Protein AF-A0A1C6EPE1-F1 (afdb_monomer_lite)

Radius of gyration: 24.9 Å; chains: 1; bounding box: 50×43×69 Å

Secondary structure (DSSP, 8-state):
-------------S---TTTSS-HHHHHHHHHT--HHHHHHHHHHTTS-HHHHHHHHTSSS-HHHHHHHTTS-HHHHHHHHHHHHHHT-PPPHHHHHHHHHHHHTT---HHHHHHHHHS---------PPPHHHHTTTS-TT--HHHHHHHHHHHHHHHHHHHT-

Foldseek 3Di:
DDDDDDDPDDPPPADADPPPRHHPLPVVCVVVVHDSVVSVLVVLLVLADPLLVVCVVVVVEPSLLSSLLSLADNVLNVLLSVLCVVLVHDDDNVLSVVLSVCRVVVNRDSVSSNVSRPPDPPPPPPDPDDDVVVQCVPDPPPDDPVRSVVVVVVVVVVVCVVPPD

Sequence (165 aa):
MMQSKKKAGRKNCSQVDHNTGKRSIDVIGELCGDSAKQVQRYIKITELIPALLDKVDDGTMGFTPAVQLSYLKKKEQQEIMNAIDSTQCTPSLSQAIRMKKLSESGKLTEAEIEGILGEVKQKKTDRVIFKNEQLYRFFPSTYTSEQMRREILEILKSWRNSNWI

pLDDT: mean 86.43, std 14.64, range [38.56, 98.38]

Structure (mmCIF, N/CA/C/O backbone):
data_AF-A0A1C6EPE1-F1
#
_entry.id   AF-A0A1C6EPE1-F1
#
loop_
_atom_site.group_PDB
_atom_site.id
_atom_site.type_symbol
_atom_site.label_atom_id
_atom_site.label_alt_id
_atom_site.label_comp_id
_atom_site.label_asym_id
_atom_site.label_entity_id
_atom_site.label_seq_id
_atom_site.pdbx_PDB_ins_code
_atom_site.Cartn_x
_atom_site.Cartn_y
_atom_site.Cartn_z
_atom_site.occupancy
_atom_site.B_iso_or_equiv
_atom_site.auth_seq_id
_atom_site.auth_comp_id
_atom_site.auth_asym_id
_atom_site.auth_atom_id
_atom_site.pdbx_PDB_model_num
ATOM 1 N N . MET A 1 1 ? 36.134 -16.914 32.601 1.00 38.56 1 MET A N 1
ATOM 2 C CA . MET A 1 1 ? 34.774 -17.500 32.598 1.00 38.56 1 MET A CA 1
ATOM 3 C C . MET A 1 1 ? 33.873 -16.655 31.703 1.00 38.56 1 MET A C 1
ATOM 5 O O . MET A 1 1 ? 33.608 -15.510 32.041 1.00 38.56 1 MET A O 1
ATOM 9 N N . MET A 1 2 ? 33.454 -17.173 30.544 1.00 44.06 2 MET A N 1
ATOM 10 C CA . MET A 1 2 ? 32.459 -16.515 29.684 1.00 44.06 2 MET A CA 1
ATOM 11 C C . MET A 1 2 ? 31.065 -16.719 30.287 1.00 44.06 2 MET A C 1
ATOM 13 O O . MET A 1 2 ? 30.576 -17.844 30.347 1.00 44.06 2 MET A O 1
ATOM 17 N N . GLN A 1 3 ? 30.420 -15.643 30.741 1.00 42.72 3 GLN A N 1
ATOM 18 C CA . GLN A 1 3 ? 29.015 -15.702 31.137 1.00 42.72 3 GLN A CA 1
ATOM 19 C C . GLN A 1 3 ? 28.127 -15.701 29.889 1.00 42.72 3 GLN A C 1
ATOM 21 O O . GLN A 1 3 ? 28.105 -14.743 29.116 1.00 42.72 3 GLN A O 1
ATOM 26 N N . SER A 1 4 ? 27.371 -16.782 29.706 1.00 51.88 4 SER A N 1
ATOM 27 C CA . SER A 1 4 ? 26.319 -16.870 28.695 1.00 51.88 4 SER A CA 1
ATOM 28 C C . SER A 1 4 ? 25.172 -15.927 29.062 1.00 51.88 4 SER A C 1
ATOM 30 O O . SER A 1 4 ? 24.463 -16.147 30.045 1.00 51.88 4 SER A O 1
ATOM 32 N N . LYS A 1 5 ? 24.964 -14.872 28.265 1.00 51.69 5 LYS A N 1
ATOM 33 C CA . LYS A 1 5 ? 23.777 -14.013 28.367 1.00 51.69 5 LYS A CA 1
ATOM 34 C C . LYS A 1 5 ? 22.539 -14.835 27.996 1.00 51.69 5 LYS A C 1
ATOM 36 O O . LYS A 1 5 ? 22.334 -15.158 26.827 1.00 51.69 5 LYS A O 1
ATOM 41 N N . LYS A 1 6 ? 21.696 -15.162 28.979 1.00 50.25 6 LYS A N 1
ATOM 42 C CA . LYS A 1 6 ? 20.363 -15.730 28.732 1.00 50.25 6 LYS A CA 1
ATOM 43 C C . LYS A 1 6 ? 19.556 -14.716 27.909 1.00 50.25 6 LYS A C 1
ATOM 45 O O . LYS A 1 6 ? 19.345 -13.591 28.359 1.00 50.25 6 LYS A O 1
ATOM 50 N N . LYS A 1 7 ? 19.112 -15.092 26.702 1.00 49.94 7 LYS A N 1
ATOM 51 C CA . LYS A 1 7 ? 18.113 -14.319 25.947 1.00 49.94 7 LYS A CA 1
ATOM 52 C C . LYS A 1 7 ? 16.850 -14.251 26.804 1.00 49.94 7 LYS A C 1
ATOM 54 O O . LYS A 1 7 ? 16.216 -15.277 27.031 1.00 49.94 7 LYS A O 1
ATOM 59 N N . ALA A 1 8 ? 16.508 -13.064 27.297 1.00 50.22 8 ALA A N 1
ATOM 60 C CA . ALA A 1 8 ? 15.236 -12.840 27.965 1.00 50.22 8 ALA A CA 1
ATOM 61 C C . ALA A 1 8 ? 14.105 -13.234 27.002 1.00 50.22 8 ALA A C 1
ATOM 63 O O . ALA A 1 8 ? 14.029 -12.716 25.885 1.00 50.22 8 ALA A O 1
ATOM 64 N N . GLY A 1 9 ? 13.267 -14.188 27.415 1.00 57.72 9 GLY A N 1
ATOM 65 C CA . GLY A 1 9 ? 12.063 -14.554 26.678 1.00 57.72 9 GLY A CA 1
ATOM 66 C C . GLY A 1 9 ? 11.213 -13.309 26.432 1.00 57.72 9 GLY A C 1
ATOM 67 O O . GLY A 1 9 ? 11.069 -12.453 27.307 1.00 57.72 9 GLY A O 1
ATOM 68 N N . ARG A 1 10 ? 10.687 -13.179 25.213 1.00 55.91 10 ARG A N 1
ATOM 69 C CA . ARG A 1 10 ? 9.811 -12.073 24.824 1.00 55.91 10 ARG A CA 1
ATOM 70 C C . ARG A 1 10 ? 8.595 -12.090 25.756 1.00 55.91 10 ARG A C 1
ATOM 72 O O . ARG A 1 10 ? 7.855 -13.066 25.757 1.00 55.91 10 ARG A O 1
ATOM 79 N N . LYS A 1 11 ? 8.417 -11.046 26.575 1.00 51.41 11 LYS A N 1
ATOM 80 C CA . LYS A 1 11 ? 7.254 -10.925 27.467 1.00 51.41 11 LYS A CA 1
ATOM 81 C C . LYS A 1 11 ? 5.977 -11.026 26.622 1.00 51.41 11 LYS A C 1
ATOM 83 O O . LYS A 1 11 ? 5.762 -10.194 25.740 1.00 51.41 11 LYS A O 1
ATOM 88 N N . ASN A 1 12 ? 5.156 -12.041 26.882 1.00 53.72 12 ASN A N 1
ATOM 89 C CA . ASN A 1 12 ? 3.815 -12.157 26.315 1.00 53.72 12 ASN A CA 1
ATOM 90 C C . ASN A 1 12 ? 2.949 -11.059 26.946 1.00 53.72 12 ASN A C 1
ATOM 92 O O . ASN A 1 12 ? 2.493 -11.214 28.071 1.00 53.72 12 ASN A O 1
ATOM 96 N N . CYS A 1 13 ? 2.769 -9.926 26.258 1.00 59.56 13 CYS A N 1
ATOM 97 C CA . CYS A 1 13 ? 1.921 -8.824 26.738 1.00 59.56 13 CYS A CA 1
ATOM 98 C C . CYS A 1 13 ? 0.462 -8.925 26.254 1.00 59.56 13 CYS A C 1
ATOM 100 O O . CYS A 1 13 ? -0.297 -7.967 26.360 1.00 59.56 13 CYS A O 1
ATOM 102 N N . SER A 1 14 ? 0.068 -10.064 25.682 1.00 63.03 14 SER A N 1
ATOM 103 C CA . SER A 1 14 ? -1.274 -10.276 25.137 1.00 63.03 14 SER A CA 1
ATOM 104 C C . SER A 1 14 ? -2.074 -11.195 26.049 1.00 63.03 14 SER A C 1
ATOM 106 O O . SER A 1 14 ? -1.548 -12.211 26.501 1.00 63.03 14 SER A O 1
ATOM 108 N N . GLN A 1 15 ? -3.338 -10.847 26.279 1.00 72.00 15 GLN A N 1
ATOM 109 C CA . GLN A 1 15 ? -4.269 -11.659 27.053 1.00 72.00 15 GLN A CA 1
ATOM 110 C C . GLN A 1 15 ? -4.458 -13.020 26.369 1.00 72.00 15 GLN A C 1
ATOM 112 O O . GLN A 1 15 ? -4.719 -13.092 25.165 1.00 72.00 15 GLN A O 1
ATOM 117 N N . VAL A 1 16 ? -4.258 -14.086 27.136 1.00 80.69 16 VAL A N 1
ATOM 118 C CA . VAL A 1 16 ? -4.516 -15.467 26.724 1.00 80.69 16 VAL A CA 1
ATOM 119 C C . VAL A 1 16 ? -5.794 -15.928 27.398 1.00 80.69 16 VAL A C 1
ATOM 121 O O . VAL A 1 16 ? -6.075 -15.539 28.532 1.00 80.69 16 VAL A O 1
ATOM 124 N N . ASP A 1 17 ? -6.574 -16.727 26.689 1.00 75.94 17 ASP A N 1
ATOM 125 C CA . ASP A 1 17 ? -7.737 -17.366 27.277 1.00 75.94 17 ASP A CA 1
ATOM 126 C C . ASP A 1 17 ? -7.291 -18.404 28.320 1.00 75.94 17 ASP A C 1
ATOM 128 O O . ASP A 1 17 ? -6.339 -19.158 28.101 1.00 75.94 17 ASP A O 1
ATOM 132 N N . HIS A 1 18 ? -7.968 -18.431 29.468 1.00 71.75 18 HIS A N 1
ATOM 133 C CA . HIS A 1 18 ? -7.583 -19.286 30.593 1.00 71.75 18 HIS A CA 1
ATOM 134 C C . HIS A 1 18 ? -7.895 -20.771 30.361 1.00 71.75 18 HIS A C 1
ATOM 136 O O . HIS A 1 18 ? -7.261 -21.616 30.990 1.00 71.75 18 HIS A O 1
ATOM 142 N N . ASN A 1 19 ? -8.816 -21.096 29.449 1.00 75.19 19 ASN A N 1
ATOM 143 C CA . ASN A 1 19 ? -9.241 -22.472 29.191 1.00 75.19 19 ASN A CA 1
ATOM 144 C C . ASN A 1 19 ? -8.405 -23.135 28.090 1.00 75.19 19 ASN A C 1
ATOM 146 O O . ASN A 1 19 ? -8.084 -24.317 28.169 1.00 75.19 19 ASN A O 1
ATOM 150 N N . THR A 1 20 ? -8.044 -22.374 27.060 1.00 76.38 20 THR A N 1
ATOM 151 C CA . THR A 1 20 ? -7.306 -22.868 25.889 1.00 76.38 20 THR A CA 1
ATOM 152 C C . THR A 1 20 ? -5.815 -22.546 25.940 1.00 76.38 20 THR A C 1
ATOM 154 O O . THR A 1 20 ? -5.032 -23.171 25.225 1.00 76.38 20 THR A O 1
ATOM 157 N N . GLY A 1 21 ? -5.397 -21.560 26.744 1.00 84.12 21 GLY A N 1
ATOM 158 C CA . GLY A 1 21 ? -4.014 -21.076 26.800 1.00 84.12 21 GLY A CA 1
ATOM 159 C C . GLY A 1 21 ? -3.544 -20.367 25.522 1.00 84.12 21 GLY A C 1
ATOM 160 O O . GLY A 1 21 ? -2.364 -20.029 25.405 1.00 84.12 21 GLY A O 1
ATOM 161 N N . LYS A 1 22 ? -4.446 -20.137 24.558 1.00 85.00 22 LYS A N 1
ATOM 162 C CA . LYS A 1 22 ? -4.176 -19.480 23.272 1.00 85.00 22 LYS A CA 1
ATOM 163 C C . LYS A 1 22 ? -4.758 -18.067 23.261 1.00 85.00 22 LYS A C 1
ATOM 165 O O . LYS A 1 22 ? -5.630 -17.729 24.062 1.00 85.00 22 LYS A O 1
ATOM 170 N N . ARG A 1 23 ? -4.285 -17.211 22.352 1.00 88.31 23 ARG A N 1
ATOM 171 C CA . ARG A 1 23 ? -4.935 -15.913 22.098 1.00 88.31 23 ARG A CA 1
ATOM 172 C C . ARG A 1 23 ? -6.054 -16.111 21.085 1.00 88.31 23 ARG A C 1
ATOM 174 O O . ARG A 1 23 ? -5.938 -16.958 20.201 1.00 88.31 23 ARG A O 1
ATOM 181 N N . SER A 1 24 ? -7.081 -15.269 21.128 1.00 89.06 24 SER A N 1
ATOM 182 C CA . SER A 1 24 ? -8.228 -15.363 20.210 1.00 89.06 24 SER A CA 1
ATOM 183 C C . SER A 1 24 ? -7.816 -15.334 18.736 1.00 89.06 24 SER A C 1
ATOM 185 O O . SER A 1 24 ? -8.352 -16.081 17.930 1.00 89.06 24 SER A O 1
ATOM 187 N N . ILE A 1 25 ? -6.806 -14.533 18.381 1.00 90.94 25 ILE A N 1
ATOM 188 C CA . ILE A 1 25 ? -6.267 -14.479 17.012 1.00 90.94 25 ILE A CA 1
ATOM 189 C C . ILE A 1 25 ? -5.586 -15.780 16.568 1.00 90.94 25 ILE A C 1
ATOM 191 O O . ILE A 1 25 ? -5.546 -16.058 15.374 1.00 90.94 25 ILE A O 1
ATOM 195 N N . ASP A 1 26 ? -5.037 -16.555 17.508 1.00 90.81 26 ASP A N 1
ATOM 196 C CA . ASP A 1 26 ? -4.418 -17.847 17.212 1.00 90.81 26 ASP A CA 1
ATOM 197 C C . ASP A 1 26 ? -5.527 -18.884 16.971 1.00 90.81 26 ASP A C 1
ATOM 199 O O . ASP A 1 26 ? -5.467 -19.624 15.996 1.00 90.81 26 ASP A O 1
ATOM 203 N N . VAL A 1 27 ? -6.591 -18.855 17.785 1.00 91.19 27 VAL A N 1
ATOM 204 C CA . VAL A 1 27 ? -7.782 -19.705 17.611 1.00 91.19 27 VAL A CA 1
ATOM 205 C C . VAL A 1 27 ? -8.478 -19.428 16.274 1.00 91.19 27 VAL A C 1
ATOM 207 O O . VAL A 1 27 ? -8.751 -20.357 15.522 1.00 91.19 27 VAL A O 1
ATOM 210 N N . ILE A 1 28 ? -8.725 -18.157 15.941 1.00 89.88 28 ILE A N 1
ATOM 211 C CA . ILE A 1 28 ? -9.339 -17.772 14.658 1.00 89.88 28 ILE A CA 1
ATOM 212 C C . ILE A 1 28 ? -8.451 -18.204 13.487 1.00 89.88 28 ILE A C 1
ATOM 214 O O . ILE A 1 28 ? -8.953 -18.729 12.498 1.00 89.88 28 ILE A O 1
ATOM 218 N N . GLY A 1 29 ? -7.133 -18.014 13.603 1.00 92.00 29 GLY A N 1
ATOM 219 C CA . GLY A 1 29 ? -6.190 -18.440 12.573 1.00 92.00 29 GLY A CA 1
ATOM 220 C C . GLY A 1 29 ? -6.243 -19.947 12.318 1.00 92.00 29 GLY A C 1
ATOM 221 O O . GLY A 1 29 ? -6.348 -20.371 11.171 1.00 92.00 29 GLY A O 1
ATOM 222 N N . GLU A 1 30 ? -6.255 -20.756 13.379 1.00 92.00 30 GLU A N 1
ATOM 223 C CA . GLU A 1 30 ? -6.388 -22.216 13.282 1.00 92.00 30 GLU A CA 1
ATOM 224 C C . GLU A 1 30 ? -7.708 -22.648 12.626 1.00 92.00 30 GLU A C 1
ATOM 226 O O . GLU A 1 30 ? -7.699 -23.564 11.806 1.00 92.00 30 GLU A O 1
ATOM 231 N N . LEU A 1 31 ? -8.823 -21.978 12.939 1.00 92.00 31 LEU A N 1
ATOM 232 C CA . LEU A 1 31 ? -10.138 -22.284 12.361 1.00 92.00 31 LEU A CA 1
ATOM 233 C C . LEU A 1 31 ? -10.243 -21.900 10.877 1.00 92.00 31 LEU A C 1
ATOM 235 O O . LEU A 1 31 ? -10.878 -22.615 10.106 1.00 92.00 31 LEU A O 1
ATOM 239 N N . CYS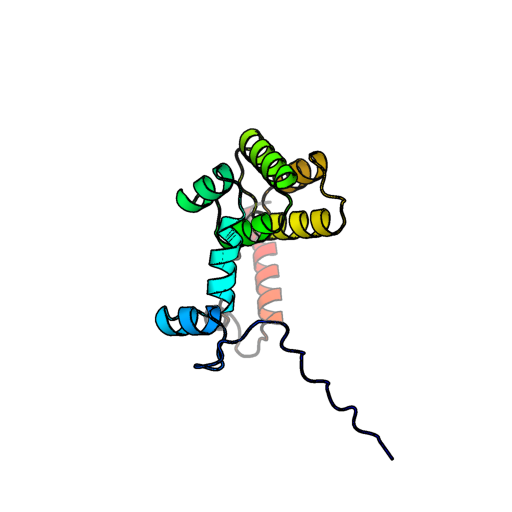 A 1 32 ? -9.627 -20.786 10.473 1.00 90.06 32 CYS A N 1
ATOM 240 C CA . CYS A 1 32 ? -9.733 -20.247 9.112 1.00 90.06 32 CYS A CA 1
ATOM 241 C C . CYS A 1 32 ? -8.574 -20.659 8.186 1.00 90.06 32 CYS A C 1
ATOM 243 O O . CYS A 1 32 ? -8.592 -20.328 7.004 1.00 90.06 32 CYS A O 1
ATOM 245 N N . GLY A 1 33 ? -7.556 -21.359 8.701 1.00 92.38 33 GLY A N 1
ATOM 246 C CA . GLY A 1 33 ? -6.338 -21.688 7.949 1.00 92.38 33 GLY A CA 1
ATOM 247 C C . GLY A 1 33 ? -5.383 -20.501 7.757 1.00 92.38 33 GLY A C 1
ATOM 248 O O . GLY A 1 33 ? -4.494 -20.546 6.908 1.00 92.38 33 GLY A O 1
ATOM 249 N N . ASP A 1 34 ? -5.542 -19.446 8.555 1.00 93.38 34 ASP A N 1
ATOM 250 C CA . ASP A 1 34 ? -4.758 -18.219 8.484 1.00 93.38 34 ASP A CA 1
ATOM 251 C C . ASP A 1 34 ? -3.707 -18.133 9.592 1.00 93.38 34 ASP A C 1
ATOM 253 O O . ASP A 1 34 ? -3.864 -18.620 10.710 1.00 93.38 34 ASP A O 1
ATOM 257 N N . SER A 1 35 ? -2.615 -17.416 9.328 1.00 93.50 35 SER A N 1
ATOM 258 C CA . SER A 1 35 ? -1.688 -17.069 10.410 1.00 93.50 35 SER A CA 1
ATOM 259 C C . SER A 1 35 ? -2.316 -16.033 11.351 1.00 93.50 35 SER A C 1
ATOM 261 O O . SER A 1 35 ? -2.991 -15.109 10.900 1.00 93.50 35 SER A O 1
ATOM 263 N N . ALA A 1 36 ? -1.977 -16.066 12.642 1.00 92.06 36 ALA A N 1
ATOM 264 C CA . ALA A 1 36 ? -2.398 -15.030 13.595 1.00 92.06 36 ALA A CA 1
ATOM 265 C C . ALA A 1 36 ? -2.041 -13.598 13.132 1.00 92.06 36 ALA A C 1
ATOM 267 O O . ALA A 1 36 ? -2.760 -12.641 13.415 1.00 92.06 36 ALA A O 1
ATOM 268 N N . LYS A 1 37 ? -0.947 -13.439 12.369 1.00 92.44 37 LYS A N 1
ATOM 269 C CA . LYS A 1 37 ? -0.574 -12.157 11.745 1.00 92.44 37 LYS A CA 1
ATOM 270 C C . LYS A 1 37 ? -1.563 -11.727 10.665 1.00 92.44 37 LYS A C 1
ATOM 272 O O . LYS A 1 37 ? -1.809 -10.537 10.523 1.00 92.44 37 LYS A O 1
ATOM 277 N N . GLN A 1 38 ? -2.095 -12.666 9.890 1.00 94.75 38 GLN A N 1
ATOM 278 C CA . GLN A 1 38 ? -3.086 -12.378 8.859 1.00 94.75 38 GLN A CA 1
ATOM 279 C C . GLN A 1 38 ? -4.410 -11.939 9.490 1.00 94.75 38 GLN A C 1
ATOM 281 O O . GLN A 1 38 ? -4.924 -10.889 9.118 1.00 94.75 38 GLN A O 1
ATOM 286 N N . VAL A 1 39 ? -4.856 -12.629 10.544 1.00 95.50 39 VAL A N 1
ATOM 287 C CA . VAL A 1 39 ? -6.020 -12.217 11.348 1.00 95.50 39 VAL A CA 1
ATOM 288 C C . VAL A 1 39 ? -5.838 -10.803 11.912 1.00 95.50 39 VAL A C 1
ATOM 290 O O . VAL A 1 39 ? -6.724 -9.963 11.787 1.00 95.50 39 VAL A O 1
ATOM 293 N N . GLN A 1 40 ? -4.658 -10.485 12.456 1.00 95.19 40 GLN A N 1
ATOM 294 C CA . GLN A 1 40 ? -4.345 -9.123 12.907 1.00 95.19 40 GLN A CA 1
ATOM 295 C C . GLN A 1 40 ? -4.427 -8.087 11.780 1.00 95.19 40 GLN A C 1
ATOM 297 O O . GLN A 1 40 ? -4.891 -6.979 12.024 1.00 95.19 40 GLN A O 1
ATOM 302 N N . ARG A 1 41 ? -3.981 -8.418 10.560 1.00 97.00 41 ARG A N 1
ATOM 303 C CA . ARG A 1 41 ? -4.081 -7.511 9.404 1.00 97.00 41 ARG A CA 1
ATOM 304 C C . ARG A 1 41 ? -5.533 -7.254 9.011 1.00 97.00 41 ARG A C 1
ATOM 306 O O . ARG A 1 41 ? -5.857 -6.107 8.726 1.00 97.00 41 ARG A O 1
ATOM 313 N N . TYR A 1 42 ? -6.386 -8.279 9.040 1.00 96.12 42 TYR A N 1
ATOM 314 C CA . TYR A 1 42 ? -7.821 -8.115 8.801 1.00 96.12 42 TYR A CA 1
ATOM 315 C C . TYR A 1 42 ? -8.471 -7.212 9.842 1.00 96.12 42 TYR A C 1
ATOM 317 O O . TYR A 1 42 ? -9.181 -6.290 9.476 1.00 96.12 42 TYR A O 1
ATOM 325 N N . ILE A 1 43 ? -8.165 -7.403 11.127 1.00 95.75 43 ILE A N 1
ATOM 326 C CA . ILE A 1 43 ? -8.660 -6.504 12.180 1.00 95.75 43 ILE A CA 1
ATOM 327 C C . ILE A 1 43 ? -8.129 -5.088 11.956 1.00 95.75 43 ILE A C 1
ATOM 329 O O . ILE A 1 43 ? -8.857 -4.116 12.082 1.00 95.75 43 ILE A O 1
ATOM 333 N N . LYS A 1 44 ? -6.852 -4.951 11.597 1.00 96.56 44 LYS A N 1
ATOM 334 C CA . LYS A 1 44 ? -6.238 -3.636 11.449 1.00 96.56 44 LYS A CA 1
ATOM 335 C C . LYS A 1 44 ? -6.867 -2.831 10.308 1.00 96.56 44 LYS A C 1
ATOM 337 O O . LYS A 1 44 ? -7.061 -1.630 10.463 1.00 96.56 44 LYS A O 1
ATOM 342 N N . ILE A 1 45 ? -7.223 -3.467 9.190 1.00 96.44 45 ILE A N 1
ATOM 343 C CA . ILE A 1 45 ? -7.794 -2.758 8.037 1.00 96.44 45 ILE A CA 1
ATOM 344 C C . ILE A 1 45 ? -9.130 -2.077 8.366 1.00 96.44 45 ILE A C 1
ATOM 346 O O . ILE A 1 45 ? -9.426 -1.038 7.786 1.00 96.44 45 ILE A O 1
ATOM 350 N N . THR A 1 46 ? -9.885 -2.576 9.354 1.00 96.12 46 THR A N 1
ATOM 351 C CA . THR A 1 46 ? -11.149 -1.956 9.789 1.00 96.12 46 THR A CA 1
ATOM 352 C C . THR A 1 46 ? -10.945 -0.586 10.444 1.00 96.12 46 THR A C 1
ATOM 354 O O . THR A 1 46 ? -11.906 0.138 10.683 1.00 96.12 46 THR A O 1
ATOM 357 N N . GLU A 1 47 ? -9.701 -0.202 10.747 1.00 97.62 47 GLU A N 1
ATOM 358 C CA . GLU A 1 47 ? -9.344 1.139 11.213 1.00 97.62 47 GLU A CA 1
ATOM 359 C C . GLU A 1 47 ? -9.132 2.147 10.072 1.00 97.62 47 GLU A C 1
ATOM 361 O O . GLU A 1 47 ? -8.753 3.295 10.326 1.00 97.62 47 GLU A O 1
ATOM 366 N N . LEU A 1 48 ? -9.395 1.782 8.819 1.00 98.31 48 LEU A N 1
ATOM 367 C CA . LEU A 1 48 ? -9.472 2.744 7.721 1.00 98.31 48 LEU A CA 1
ATOM 368 C C . LEU A 1 48 ? -10.732 3.617 7.811 1.00 98.31 48 LEU A C 1
ATOM 370 O O . LEU A 1 48 ? -11.683 3.313 8.533 1.00 98.31 48 LEU A O 1
ATOM 374 N N . ILE A 1 49 ? -10.721 4.767 7.140 1.00 98.25 49 ILE A N 1
ATOM 375 C CA . ILE A 1 49 ? -11.951 5.517 6.855 1.00 98.25 49 ILE A CA 1
ATOM 376 C C . ILE A 1 49 ? -12.776 4.775 5.787 1.00 98.25 49 ILE A C 1
ATOM 378 O O . ILE A 1 49 ? -12.175 4.096 4.951 1.00 98.25 49 ILE A O 1
ATOM 382 N N . PRO A 1 50 ? -14.116 4.925 5.770 1.00 98.00 50 PRO A N 1
ATOM 383 C CA . PRO A 1 50 ? -14.981 4.217 4.821 1.00 98.00 50 PRO A CA 1
ATOM 384 C C . PRO A 1 50 ? -14.539 4.368 3.361 1.00 98.00 50 PRO A C 1
ATOM 386 O O . PRO A 1 50 ? -14.363 3.373 2.677 1.00 98.00 50 PRO A O 1
ATOM 389 N N . ALA A 1 51 ? -14.196 5.586 2.934 1.00 97.38 51 ALA A N 1
ATOM 390 C CA . ALA A 1 51 ? -13.762 5.843 1.560 1.00 97.38 51 ALA A CA 1
ATOM 391 C C . ALA A 1 51 ? -12.502 5.055 1.143 1.00 97.38 51 ALA A C 1
ATOM 393 O O . ALA A 1 51 ? -12.368 4.666 -0.012 1.00 97.38 51 ALA A O 1
ATOM 394 N N . LEU A 1 52 ? -11.573 4.791 2.073 1.00 97.69 52 LEU A N 1
ATOM 395 C CA . LEU A 1 52 ? -10.397 3.962 1.790 1.00 97.69 52 LEU A CA 1
ATOM 396 C C . LEU A 1 52 ? -10.721 2.464 1.828 1.00 97.69 52 LEU A C 1
ATOM 398 O O . LEU A 1 52 ? -10.050 1.707 1.133 1.00 97.69 52 LEU A O 1
ATOM 402 N N . LEU A 1 53 ? -11.716 2.036 2.615 1.00 97.50 53 LEU A N 1
ATOM 403 C CA . LEU A 1 53 ? -12.225 0.660 2.578 1.00 97.50 53 LEU A CA 1
ATOM 404 C C . LEU A 1 53 ? -12.904 0.371 1.241 1.00 97.50 53 LEU A C 1
ATOM 406 O O . LEU A 1 53 ? -12.576 -0.635 0.622 1.00 97.50 53 LEU A O 1
ATOM 410 N N . ASP A 1 54 ? -13.720 1.301 0.742 1.00 97.25 54 ASP A N 1
ATOM 411 C CA . ASP A 1 54 ? -14.389 1.164 -0.556 1.00 97.25 54 ASP A CA 1
ATOM 412 C C . ASP A 1 54 ? -13.372 0.942 -1.689 1.00 97.25 54 ASP A C 1
ATOM 414 O O . ASP A 1 54 ? -13.578 0.096 -2.556 1.00 97.25 54 ASP A O 1
ATOM 418 N N . LYS A 1 55 ? -12.216 1.625 -1.637 1.00 95.81 55 LYS A N 1
ATOM 419 C CA . LYS A 1 55 ? -11.108 1.424 -2.592 1.00 95.81 55 LYS A CA 1
ATOM 420 C C . LYS A 1 55 ? -10.433 0.056 -2.479 1.00 95.81 55 LYS A C 1
ATOM 422 O O . LYS A 1 55 ? -9.773 -0.391 -3.414 1.00 95.81 55 LYS A O 1
ATOM 427 N N . VAL A 1 56 ? -10.493 -0.590 -1.320 1.00 96.31 56 VAL A N 1
ATOM 428 C CA . VAL A 1 56 ? -9.986 -1.961 -1.160 1.00 96.31 56 VAL A CA 1
ATOM 429 C C . VAL A 1 56 ? -11.009 -2.950 -1.701 1.00 96.31 56 VAL A C 1
ATOM 431 O O . VAL A 1 56 ? -10.628 -3.877 -2.418 1.00 96.31 56 VAL A O 1
ATOM 434 N N . ASP A 1 57 ? -12.285 -2.727 -1.398 1.00 95.31 57 ASP A N 1
ATOM 435 C CA . ASP A 1 57 ? -13.391 -3.597 -1.792 1.00 95.31 57 ASP A CA 1
ATOM 436 C C . ASP A 1 57 ? -13.632 -3.576 -3.310 1.00 95.31 57 ASP A C 1
ATOM 438 O O . ASP A 1 57 ? -13.867 -4.626 -3.910 1.00 95.31 57 ASP A O 1
ATOM 442 N N . ASP A 1 58 ? -13.488 -2.415 -3.960 1.00 95.31 58 ASP A N 1
ATOM 443 C CA . ASP A 1 58 ? -13.558 -2.275 -5.424 1.00 95.31 58 ASP A CA 1
ATOM 444 C C . ASP A 1 58 ? -12.292 -2.782 -6.155 1.00 95.31 58 ASP A C 1
ATOM 446 O O . ASP A 1 58 ? -12.255 -2.864 -7.386 1.00 95.31 58 ASP A O 1
ATOM 450 N N . GLY A 1 59 ? -11.251 -3.150 -5.401 1.00 92.50 59 GLY A N 1
ATOM 451 C CA . GL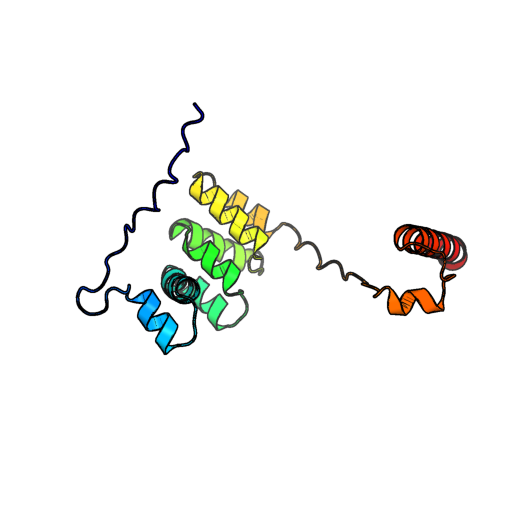Y A 1 59 ? -9.988 -3.682 -5.910 1.00 92.50 59 GLY A CA 1
ATOM 452 C C . GLY A 1 59 ? -9.019 -2.640 -6.482 1.00 92.50 59 GLY A C 1
ATOM 453 O O . GLY A 1 59 ? -7.947 -3.015 -6.969 1.00 92.50 59 GLY A O 1
ATOM 454 N N . THR A 1 60 ? -9.329 -1.342 -6.420 1.00 92.69 60 THR A N 1
ATOM 455 C CA . THR A 1 60 ? -8.446 -0.270 -6.917 1.00 92.69 60 THR A CA 1
ATOM 456 C C . THR A 1 60 ? -7.254 0.001 -5.992 1.00 92.69 60 THR A C 1
ATOM 458 O O . THR A 1 60 ? -6.225 0.531 -6.432 1.00 92.69 60 THR A O 1
ATOM 461 N N . MET A 1 61 ? -7.338 -0.407 -4.724 1.00 94.69 61 MET A N 1
ATOM 462 C CA . MET A 1 61 ? -6.265 -0.390 -3.735 1.00 94.69 61 MET A CA 1
ATOM 463 C C . MET A 1 61 ? -5.954 -1.805 -3.236 1.00 94.69 61 MET A C 1
ATOM 465 O O . MET A 1 61 ? -6.814 -2.558 -2.796 1.00 94.69 61 MET A O 1
ATOM 469 N N . GLY A 1 62 ? -4.670 -2.166 -3.233 1.00 94.69 62 GLY A N 1
ATOM 470 C CA . GLY A 1 62 ? -4.245 -3.457 -2.698 1.00 94.69 62 GLY A CA 1
ATOM 471 C C . GLY A 1 62 ? -4.383 -3.547 -1.172 1.00 94.69 62 GLY A C 1
ATOM 472 O O . GLY A 1 62 ? -4.074 -2.599 -0.448 1.00 94.69 62 GLY A O 1
ATOM 473 N N . PHE A 1 63 ? -4.693 -4.747 -0.676 1.00 96.50 63 PHE A N 1
ATOM 474 C CA . PHE A 1 63 ? -4.794 -5.053 0.758 1.00 96.50 63 PHE A CA 1
ATOM 475 C C . PHE A 1 63 ? -3.550 -4.645 1.568 1.00 96.50 63 PHE A C 1
ATOM 477 O O . PHE A 1 63 ? -3.646 -4.096 2.660 1.00 96.50 63 PHE A O 1
ATOM 484 N N . THR A 1 64 ? -2.343 -4.895 1.046 1.00 96.12 64 THR A N 1
ATOM 485 C CA . THR A 1 64 ? -1.106 -4.627 1.808 1.00 96.12 64 THR A CA 1
ATOM 486 C C . THR A 1 64 ? -0.829 -3.122 1.991 1.00 96.12 64 THR A C 1
ATOM 488 O O . THR A 1 64 ? -0.518 -2.732 3.119 1.00 96.12 64 THR A O 1
ATOM 491 N N . PRO A 1 65 ? -0.937 -2.264 0.951 1.00 96.75 65 PRO A N 1
ATOM 492 C CA . PRO A 1 65 ? -0.962 -0.808 1.124 1.00 96.75 65 PRO A CA 1
ATOM 493 C C . PRO A 1 65 ? -2.013 -0.341 2.135 1.00 96.75 65 PRO A C 1
ATOM 495 O O . PRO A 1 65 ? -1.673 0.398 3.055 1.00 96.75 65 PRO A O 1
ATOM 498 N N . ALA A 1 66 ? -3.246 -0.838 2.027 1.00 97.94 66 ALA A N 1
ATOM 499 C CA . ALA A 1 66 ? -4.346 -0.480 2.917 1.00 97.94 66 ALA A CA 1
ATOM 500 C C . ALA A 1 66 ? -4.048 -0.810 4.391 1.00 97.94 66 ALA A C 1
ATOM 502 O O . ALA A 1 66 ? -4.235 0.025 5.277 1.00 97.94 66 ALA A O 1
ATOM 503 N N . VAL A 1 67 ? -3.445 -1.975 4.656 1.00 98.25 67 VAL A N 1
ATOM 504 C CA . VAL A 1 67 ? -2.938 -2.322 5.992 1.00 98.25 67 VAL A CA 1
ATOM 505 C C . VAL A 1 67 ? -1.903 -1.306 6.483 1.00 98.25 67 VAL A C 1
ATOM 507 O O . VAL A 1 67 ? -1.904 -0.994 7.665 1.00 98.25 67 VAL A O 1
ATOM 510 N N . GLN A 1 68 ? -1.029 -0.748 5.639 1.00 98.06 68 GLN A N 1
ATOM 511 C CA . GLN A 1 68 ? -0.112 0.307 6.102 1.00 98.06 68 GLN A CA 1
ATOM 512 C C . GLN A 1 68 ? -0.854 1.604 6.433 1.00 98.06 68 GLN A C 1
ATOM 514 O O . GLN A 1 68 ? -0.591 2.187 7.483 1.00 98.06 68 GLN A O 1
ATOM 519 N N . LEU A 1 69 ? -1.800 2.011 5.581 1.00 97.94 69 LEU A N 1
ATOM 520 C CA . LEU A 1 69 ? -2.594 3.228 5.768 1.00 97.94 69 LEU A CA 1
ATOM 521 C C . LEU A 1 69 ? -3.469 3.179 7.026 1.00 97.94 69 LEU A C 1
ATOM 523 O O . LEU A 1 69 ? -3.646 4.191 7.693 1.00 97.94 69 LEU A O 1
ATOM 527 N N . SER A 1 70 ? -3.933 1.994 7.420 1.00 98.06 70 SER A N 1
ATOM 528 C CA . SER A 1 70 ? -4.721 1.804 8.646 1.00 98.06 70 SER A CA 1
ATOM 529 C C . SER A 1 70 ? -3.964 2.107 9.952 1.00 98.06 70 SER A C 1
ATOM 531 O O . SER A 1 70 ? -4.573 2.185 11.015 1.00 98.06 70 SER A O 1
ATOM 533 N N . TYR A 1 71 ? -2.636 2.289 9.906 1.00 97.50 71 TYR A N 1
ATOM 534 C CA . TYR A 1 71 ? -1.849 2.757 11.056 1.00 97.50 71 TYR A CA 1
ATOM 535 C C . TYR A 1 71 ? -1.778 4.286 11.172 1.00 97.50 71 TYR A C 1
ATOM 537 O O . TYR A 1 71 ? -1.302 4.777 12.194 1.00 97.50 71 TYR A O 1
ATOM 545 N N . LEU A 1 72 ? -2.204 5.030 10.148 1.00 97.88 72 LEU A N 1
ATOM 546 C CA . LEU A 1 72 ? -2.180 6.493 10.149 1.00 97.88 72 LEU A CA 1
ATOM 547 C C . LEU A 1 72 ? -3.371 7.051 10.929 1.00 97.88 72 LEU A C 1
ATOM 549 O O . LEU A 1 72 ? -4.405 6.392 11.086 1.00 97.88 72 LEU A O 1
ATOM 553 N N . LYS A 1 73 ? -3.252 8.302 11.375 1.00 97.38 73 LYS A N 1
ATOM 554 C CA . LYS A 1 73 ? -4.360 9.012 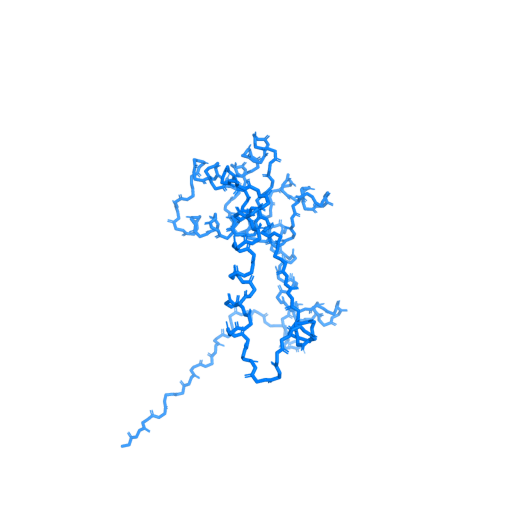12.025 1.00 97.38 73 LYS A CA 1
ATOM 555 C C . LYS A 1 73 ? -5.496 9.221 11.027 1.00 97.38 73 LYS A C 1
ATOM 557 O O . LYS A 1 73 ? -5.256 9.444 9.846 1.00 97.38 73 LYS A O 1
ATOM 562 N N . LYS A 1 74 ? -6.742 9.260 11.508 1.00 97.62 74 LYS A N 1
ATOM 563 C CA . LYS A 1 74 ? -7.927 9.475 10.653 1.00 97.62 74 LYS A CA 1
ATOM 564 C C . LYS A 1 74 ? -7.834 10.739 9.788 1.00 97.62 74 LYS A C 1
ATOM 566 O O . LYS A 1 74 ? -8.246 10.707 8.637 1.00 97.62 74 LYS A O 1
ATOM 571 N N . LYS A 1 75 ? -7.237 11.816 10.315 1.00 97.12 75 LYS A N 1
ATOM 572 C CA . LYS A 1 75 ? -6.984 13.049 9.554 1.00 97.12 75 LYS A CA 1
ATOM 573 C C . LYS A 1 75 ? -6.036 12.813 8.370 1.00 97.12 75 LYS A C 1
ATOM 575 O O . LYS A 1 75 ? -6.365 13.174 7.252 1.00 97.12 75 LYS A O 1
ATOM 580 N N . GLU A 1 76 ? -4.910 12.148 8.612 1.00 98.06 76 GLU A N 1
ATOM 581 C CA . GLU A 1 76 ? -3.921 11.812 7.577 1.00 98.06 76 GLU A CA 1
ATOM 582 C C . GLU A 1 76 ? -4.522 10.858 6.528 1.00 98.06 76 GLU A C 1
ATOM 584 O O . GLU A 1 76 ? -4.249 10.981 5.340 1.00 98.06 76 GLU A O 1
ATOM 589 N N . GLN A 1 77 ? -5.394 9.929 6.941 1.00 98.38 77 GLN A N 1
ATOM 590 C CA . GLN A 1 77 ? -6.135 9.070 6.010 1.00 98.38 77 GLN A CA 1
ATOM 591 C C . GLN A 1 77 ? -7.081 9.874 5.102 1.00 98.38 77 GLN A C 1
ATOM 593 O O . GLN A 1 77 ? -7.194 9.558 3.920 1.00 98.38 77 GLN A O 1
ATOM 598 N N . GLN A 1 78 ? -7.733 10.915 5.632 1.00 98.12 78 GLN A N 1
ATOM 599 C CA . GLN A 1 78 ? -8.577 11.811 4.839 1.00 98.12 78 GLN A CA 1
ATOM 600 C C . GLN A 1 78 ? -7.749 12.640 3.848 1.00 98.12 78 GLN A C 1
ATOM 602 O O . GLN A 1 78 ? -8.135 12.754 2.692 1.00 98.12 78 GLN A O 1
ATOM 607 N N . GLU A 1 79 ? -6.594 13.160 4.271 1.00 97.19 79 GLU A N 1
ATOM 608 C CA . GLU A 1 79 ? -5.656 13.876 3.391 1.00 97.19 79 GLU A CA 1
ATOM 609 C C . GLU A 1 79 ? -5.165 12.971 2.245 1.00 97.19 79 GLU A C 1
ATOM 611 O O . GLU A 1 79 ? -5.138 13.386 1.089 1.00 97.19 79 GLU A O 1
ATOM 616 N N . ILE A 1 80 ? -4.872 11.695 2.529 1.00 96.69 80 ILE A N 1
ATOM 617 C CA . ILE A 1 80 ? -4.540 10.705 1.493 1.00 96.69 80 ILE A CA 1
ATOM 618 C C . ILE A 1 80 ? -5.706 10.482 0.533 1.00 96.69 80 ILE A C 1
ATOM 620 O O . ILE A 1 80 ? -5.475 10.411 -0.670 1.00 96.69 80 ILE A O 1
ATOM 624 N N . MET A 1 81 ? -6.939 10.375 1.030 1.00 97.00 81 MET A N 1
ATOM 625 C CA . MET A 1 81 ? -8.111 10.214 0.168 1.00 97.00 81 MET A CA 1
ATOM 626 C C . MET A 1 81 ? -8.285 11.415 -0.770 1.00 97.00 81 MET A C 1
ATOM 628 O O . MET A 1 81 ? -8.434 11.226 -1.973 1.00 97.00 81 MET A O 1
ATOM 632 N N . ASN A 1 82 ? -8.149 12.636 -0.246 1.00 95.25 82 ASN A N 1
ATOM 633 C CA . ASN A 1 82 ? -8.207 13.858 -1.049 1.00 95.25 82 ASN A CA 1
ATOM 634 C C . ASN A 1 82 ? -7.124 13.858 -2.144 1.00 95.25 82 ASN A C 1
ATOM 636 O O . ASN A 1 82 ? -7.398 14.178 -3.299 1.00 95.25 82 ASN A O 1
ATOM 640 N N . ALA A 1 83 ? -5.900 13.442 -1.811 1.00 93.88 83 ALA A N 1
ATOM 641 C CA . ALA A 1 83 ? -4.815 13.347 -2.782 1.00 93.88 83 ALA A CA 1
ATOM 642 C C . ALA A 1 83 ? -5.039 12.227 -3.821 1.00 93.88 83 ALA A C 1
ATOM 644 O O . ALA A 1 83 ? -4.673 12.390 -4.988 1.00 93.88 83 ALA A O 1
ATOM 645 N N . ILE A 1 84 ? -5.663 11.105 -3.437 1.00 93.38 84 ILE A N 1
ATOM 646 C CA . ILE A 1 84 ? -6.093 10.050 -4.372 1.00 93.38 84 ILE A CA 1
ATOM 647 C C . ILE A 1 84 ? -7.128 10.610 -5.351 1.00 93.38 84 ILE A C 1
ATOM 649 O O . ILE A 1 84 ? -7.00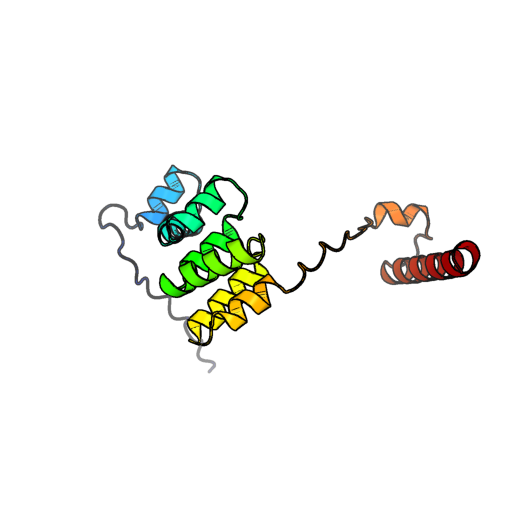3 10.357 -6.547 1.00 93.38 84 ILE A O 1
ATOM 653 N N . ASP A 1 85 ? -8.101 11.390 -4.881 1.00 90.69 85 ASP A N 1
ATOM 654 C CA . ASP A 1 85 ? -9.126 11.999 -5.736 1.00 90.69 85 ASP A CA 1
ATOM 655 C C . ASP A 1 85 ? -8.525 13.043 -6.693 1.00 90.69 85 ASP A C 1
ATOM 657 O O . ASP A 1 85 ? -8.873 13.075 -7.875 1.00 90.69 85 ASP A O 1
ATOM 661 N N . SER A 1 86 ? -7.555 13.837 -6.237 1.00 87.56 86 SER A N 1
ATOM 662 C CA . SER A 1 86 ? -6.856 14.817 -7.082 1.00 87.56 86 SER A CA 1
ATOM 663 C C . SER A 1 86 ? -5.962 14.167 -8.144 1.00 87.56 86 SER A C 1
ATOM 665 O O . SER A 1 86 ? -5.905 14.629 -9.282 1.00 87.56 86 SER A O 1
ATOM 667 N N . THR A 1 87 ? -5.253 13.091 -7.794 1.00 84.75 87 THR A N 1
ATOM 668 C CA . THR A 1 87 ? -4.274 12.437 -8.689 1.00 84.75 87 THR A CA 1
ATOM 669 C C . THR A 1 87 ? -4.843 11.252 -9.467 1.00 84.75 87 THR A C 1
ATOM 671 O O . THR A 1 87 ? -4.178 10.727 -10.364 1.00 84.75 87 THR A O 1
ATOM 674 N N . GLN A 1 88 ? -6.046 10.794 -9.110 1.00 86.69 88 GLN A N 1
ATOM 675 C CA . GLN A 1 88 ? -6.664 9.555 -9.594 1.00 86.69 88 GLN A CA 1
ATOM 676 C C . GLN A 1 88 ? -5.746 8.326 -9.433 1.00 86.69 88 GLN A C 1
ATOM 678 O O . GLN A 1 88 ? -5.790 7.377 -10.218 1.00 86.69 88 GLN A O 1
ATOM 683 N N . CYS A 1 89 ? -4.880 8.334 -8.412 1.00 85.69 89 CYS A N 1
ATOM 684 C CA . CYS A 1 89 ? -3.864 7.309 -8.193 1.00 85.69 89 CYS A CA 1
ATOM 685 C C . CYS A 1 89 ? -3.901 6.766 -6.764 1.00 85.69 89 CYS A C 1
ATOM 687 O O . CYS A 1 89 ? -3.653 7.486 -5.805 1.00 85.69 89 CYS A O 1
ATOM 689 N N . THR A 1 90 ? -4.105 5.453 -6.618 1.00 92.38 90 THR A N 1
ATOM 690 C CA . THR A 1 90 ? -3.941 4.770 -5.32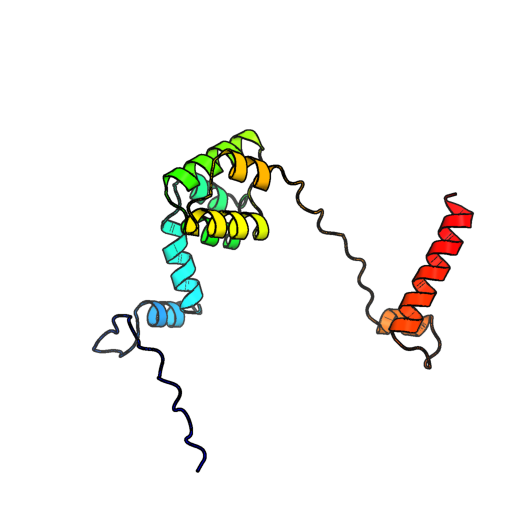8 1.00 92.38 90 THR A CA 1
ATOM 691 C C . THR A 1 90 ? -2.459 4.526 -5.005 1.00 92.38 90 THR A C 1
ATOM 693 O O . THR A 1 90 ? -1.666 4.204 -5.909 1.00 92.38 90 THR A O 1
ATOM 696 N N . PRO A 1 91 ? -2.057 4.648 -3.723 1.00 93.44 91 PRO A N 1
ATOM 697 C CA . PRO A 1 91 ? -0.675 4.455 -3.310 1.00 93.44 91 PRO A CA 1
ATOM 698 C C . PRO A 1 91 ? -0.236 2.996 -3.468 1.00 93.44 91 PRO A C 1
ATOM 700 O O . PRO A 1 91 ? -0.921 2.047 -3.085 1.00 93.44 91 PRO A O 1
ATOM 703 N N . SER A 1 92 ? 0.974 2.815 -3.985 1.00 93.12 92 SER A N 1
ATO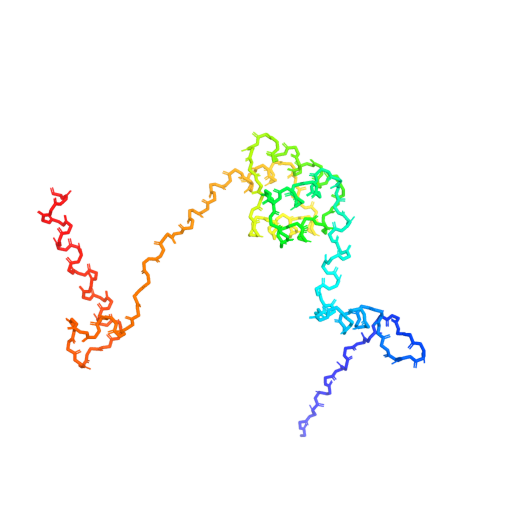M 704 C CA . SER A 1 92 ? 1.687 1.540 -3.957 1.00 93.12 92 SER A CA 1
ATOM 705 C C . SER A 1 92 ? 2.149 1.178 -2.539 1.00 93.12 92 SER A C 1
ATOM 707 O O . SER A 1 92 ? 2.147 1.995 -1.617 1.00 93.12 92 SER A O 1
ATOM 709 N N . LEU A 1 93 ? 2.615 -0.063 -2.360 1.00 94.62 93 LEU A N 1
ATOM 710 C CA . LEU A 1 93 ? 3.111 -0.528 -1.063 1.00 94.62 93 LEU A CA 1
ATOM 711 C C . LEU A 1 93 ? 4.298 0.305 -0.555 1.00 94.62 93 LEU A C 1
ATOM 713 O O . LEU A 1 93 ? 4.347 0.643 0.625 1.00 94.62 93 LEU A O 1
ATOM 717 N N . SER A 1 94 ? 5.251 0.647 -1.425 1.00 93.75 94 SER A N 1
ATOM 718 C CA . SER A 1 94 ? 6.416 1.452 -1.039 1.00 93.75 94 SER A CA 1
ATOM 719 C C . SER A 1 94 ? 6.015 2.864 -0.608 1.00 93.75 94 SER A C 1
ATOM 721 O O . SER A 1 94 ? 6.539 3.360 0.390 1.00 93.75 94 SER A O 1
ATOM 723 N N . GLN A 1 95 ? 5.058 3.478 -1.309 1.00 95.12 95 GLN A N 1
ATOM 724 C CA . GLN A 1 95 ? 4.494 4.786 -0.965 1.00 95.12 95 GLN A CA 1
ATOM 725 C C . GLN A 1 95 ? 3.790 4.735 0.400 1.00 95.12 95 GLN A C 1
ATOM 727 O O . GLN A 1 95 ? 4.129 5.513 1.290 1.00 95.12 95 GLN A O 1
ATOM 732 N N . ALA A 1 96 ? 2.914 3.750 0.628 1.00 96.75 96 ALA A N 1
ATOM 733 C CA . ALA A 1 96 ? 2.200 3.603 1.899 1.00 96.75 96 ALA A CA 1
ATOM 734 C C . ALA A 1 96 ? 3.145 3.343 3.094 1.00 96.75 96 ALA A C 1
ATOM 736 O O . ALA A 1 96 ? 2.944 3.887 4.180 1.00 96.75 96 ALA A O 1
ATOM 737 N N . ILE A 1 97 ? 4.226 2.572 2.900 1.00 96.81 97 ILE A N 1
ATOM 738 C CA . ILE A 1 97 ? 5.271 2.380 3.925 1.00 96.81 97 ILE A CA 1
ATOM 739 C C . ILE A 1 97 ? 5.976 3.705 4.255 1.00 96.81 97 ILE A C 1
ATOM 741 O O . ILE A 1 97 ? 6.261 3.967 5.425 1.00 96.81 97 ILE A O 1
ATOM 745 N N . ARG A 1 98 ? 6.282 4.537 3.250 1.00 96.69 98 ARG A N 1
ATOM 746 C CA . ARG A 1 98 ? 6.907 5.854 3.465 1.00 96.69 98 ARG A CA 1
ATOM 747 C C . ARG A 1 98 ? 5.978 6.798 4.221 1.00 96.69 98 ARG A C 1
ATOM 749 O O . ARG A 1 98 ? 6.416 7.383 5.208 1.00 96.69 98 ARG A O 1
ATOM 756 N N . MET A 1 99 ? 4.709 6.874 3.821 1.00 97.19 99 MET A N 1
ATOM 757 C CA . MET A 1 99 ? 3.696 7.688 4.503 1.00 97.19 99 MET A CA 1
ATOM 758 C C . MET A 1 99 ? 3.556 7.288 5.974 1.00 97.19 99 MET A C 1
ATOM 760 O O . MET A 1 99 ? 3.614 8.142 6.855 1.00 97.19 99 MET A O 1
ATOM 764 N N . LYS A 1 100 ? 3.481 5.982 6.260 1.00 97.88 100 LYS A N 1
ATOM 765 C CA . LYS A 1 100 ? 3.432 5.476 7.636 1.00 97.88 100 LYS A CA 1
ATOM 766 C C . LYS A 1 100 ? 4.643 5.910 8.464 1.00 97.88 100 LYS A C 1
ATOM 768 O O . LYS A 1 100 ? 4.468 6.397 9.575 1.00 97.88 100 LYS A O 1
ATOM 773 N N . LYS A 1 101 ? 5.862 5.788 7.927 1.00 97.81 101 LYS A N 1
ATOM 774 C CA . LYS A 1 101 ? 7.082 6.233 8.627 1.00 97.81 101 LYS A CA 1
ATOM 775 C C . LYS A 1 101 ? 7.069 7.735 8.920 1.00 97.81 101 LYS A C 1
ATOM 777 O O . LYS A 1 101 ? 7.482 8.153 9.999 1.00 97.81 101 LYS A O 1
ATOM 782 N N . LEU A 1 102 ? 6.599 8.547 7.973 1.00 97.44 102 LEU A N 1
ATOM 783 C CA . LEU A 1 102 ? 6.471 9.990 8.173 1.00 97.44 102 LEU A CA 1
ATOM 784 C C . LEU A 1 102 ? 5.432 10.311 9.255 1.00 97.44 102 LEU A C 1
ATOM 786 O O . LEU A 1 102 ? 5.723 11.129 10.127 1.00 97.44 102 LEU A O 1
ATOM 790 N N . SER A 1 103 ? 4.290 9.619 9.258 1.00 97.75 103 SER A N 1
ATOM 791 C CA . SER A 1 103 ? 3.238 9.760 10.277 1.00 97.75 103 SER A CA 1
ATOM 792 C C . SER A 1 103 ? 3.750 9.394 11.673 1.00 97.75 103 SER A C 1
ATOM 794 O O . SER A 1 103 ? 3.603 10.184 12.607 1.00 97.75 103 SER A O 1
ATOM 796 N N . GLU A 1 104 ? 4.462 8.268 11.805 1.00 96.50 104 GLU A N 1
ATOM 797 C CA . GLU A 1 104 ? 5.105 7.839 13.059 1.00 96.50 104 GLU A CA 1
ATOM 798 C C . GLU A 1 104 ? 6.105 8.885 13.582 1.00 96.50 104 GLU A C 1
ATOM 800 O O . GLU A 1 104 ? 6.236 9.070 14.791 1.00 96.50 104 GLU A O 1
ATOM 805 N N . SER A 1 105 ? 6.780 9.607 12.681 1.00 96.19 105 SER A N 1
ATOM 806 C CA . SER A 1 105 ? 7.687 10.709 13.033 1.00 96.19 105 SER A CA 1
ATOM 807 C C . SER A 1 105 ? 7.005 12.075 13.207 1.00 96.19 105 SER A C 1
ATOM 809 O O . SER A 1 105 ? 7.687 13.050 13.520 1.00 96.19 105 SER A O 1
ATOM 811 N N . GLY A 1 106 ? 5.687 12.167 12.991 1.00 95.25 106 GLY A N 1
ATOM 812 C CA . GLY A 1 106 ? 4.913 13.412 13.057 1.00 95.25 106 GLY A CA 1
ATOM 813 C C . GLY A 1 106 ? 5.180 14.398 11.914 1.00 95.25 106 GLY A C 1
ATOM 814 O O . GLY A 1 106 ? 4.893 15.581 12.061 1.00 95.25 106 GLY A O 1
ATOM 815 N N . LYS A 1 107 ? 5.750 13.930 10.799 1.00 95.88 107 LYS A N 1
ATOM 816 C CA . LYS A 1 107 ? 6.178 14.748 9.649 1.00 95.88 107 LYS A CA 1
ATOM 817 C C . LYS A 1 107 ? 5.337 14.535 8.394 1.00 95.88 107 LYS A C 1
ATOM 819 O O . LYS A 1 107 ? 5.666 15.086 7.352 1.00 95.88 107 LYS A O 1
ATOM 824 N N . LEU A 1 108 ? 4.298 13.704 8.464 1.00 96.38 108 LEU A N 1
ATOM 825 C CA . LEU A 1 108 ? 3.396 13.515 7.336 1.00 96.38 108 LEU A CA 1
ATOM 826 C C . LEU A 1 108 ? 2.509 14.754 7.206 1.00 96.38 108 LEU A C 1
ATOM 828 O O . LEU A 1 108 ? 1.675 15.008 8.070 1.00 96.38 108 LEU A O 1
ATOM 832 N N . THR A 1 109 ? 2.739 15.528 6.154 1.00 95.44 109 THR A N 1
ATOM 833 C CA . THR A 1 109 ? 1.924 16.682 5.772 1.00 95.44 109 THR A CA 1
ATOM 834 C C . THR A 1 109 ? 1.212 16.389 4.455 1.00 95.44 109 THR A C 1
ATOM 836 O O . THR A 1 109 ? 1.609 15.486 3.718 1.00 95.44 109 THR A O 1
ATOM 839 N N . GLU A 1 110 ? 0.193 17.180 4.134 1.00 92.31 110 GLU A N 1
ATOM 840 C CA . GLU A 1 110 ? -0.523 17.102 2.855 1.00 92.31 110 GLU A CA 1
ATOM 841 C C . GLU A 1 110 ? 0.430 17.213 1.652 1.00 92.31 110 GLU A C 1
ATOM 843 O O . GLU A 1 110 ? 0.397 16.372 0.759 1.00 92.31 110 GLU A O 1
ATOM 848 N N . ALA A 1 111 ? 1.384 18.151 1.691 1.00 92.12 111 ALA A N 1
ATOM 849 C CA . ALA A 1 111 ? 2.394 18.305 0.641 1.00 92.12 111 ALA A CA 1
ATOM 850 C C . ALA A 1 111 ? 3.294 17.063 0.480 1.00 92.12 111 ALA A C 1
ATOM 852 O O . ALA A 1 111 ? 3.640 16.684 -0.638 1.00 92.12 111 ALA A O 1
ATOM 853 N N . GLU A 1 112 ? 3.661 16.395 1.582 1.00 94.44 112 GLU A N 1
ATOM 854 C CA . GLU A 1 112 ? 4.416 15.136 1.520 1.00 94.44 112 GLU A CA 1
ATOM 855 C C . GLU A 1 112 ? 3.566 14.001 0.937 1.00 94.44 112 GLU A C 1
ATOM 857 O O . GLU A 1 112 ? 4.073 13.179 0.174 1.00 94.44 112 GLU A O 1
ATOM 862 N N . ILE A 1 113 ? 2.272 13.946 1.269 1.00 94.56 113 ILE A N 1
ATOM 863 C CA . ILE A 1 113 ? 1.335 12.957 0.719 1.00 94.56 113 ILE A CA 1
ATOM 864 C C . ILE A 1 113 ? 1.213 13.126 -0.797 1.00 94.56 113 ILE A C 1
ATOM 866 O O . ILE A 1 113 ? 1.394 12.152 -1.535 1.00 94.56 113 ILE A O 1
ATOM 870 N N . GLU A 1 114 ? 0.944 14.347 -1.257 1.00 91.12 114 GLU A N 1
ATOM 871 C CA . GLU A 1 114 ? 0.836 14.684 -2.678 1.00 91.12 114 GLU A CA 1
ATOM 872 C C . GLU A 1 114 ? 2.146 14.418 -3.415 1.00 91.12 114 GLU A C 1
ATOM 874 O O . GLU A 1 114 ? 2.136 13.785 -4.470 1.00 91.12 114 GLU A O 1
ATOM 879 N N . GLY A 1 115 ? 3.281 14.817 -2.833 1.00 91.19 115 GLY A N 1
ATOM 880 C CA . GLY A 1 115 ? 4.604 14.544 -3.384 1.00 91.19 115 GLY A CA 1
ATOM 881 C C . GLY A 1 115 ? 4.850 13.046 -3.556 1.00 91.19 115 GLY A C 1
ATOM 882 O O . GLY A 1 115 ? 5.231 12.603 -4.637 1.00 91.19 115 GLY A O 1
ATOM 883 N N . ILE A 1 116 ? 4.556 12.242 -2.528 1.00 92.56 116 ILE A N 1
ATOM 884 C CA . ILE A 1 116 ? 4.724 10.784 -2.580 1.00 92.56 116 ILE A CA 1
ATOM 885 C C . ILE A 1 116 ? 3.796 10.145 -3.618 1.00 92.56 116 ILE A C 1
ATOM 887 O O . ILE A 1 116 ? 4.224 9.206 -4.290 1.00 92.56 116 ILE A O 1
ATOM 891 N N . LEU A 1 117 ? 2.542 10.589 -3.747 1.00 89.69 117 LEU A N 1
ATOM 892 C CA . LEU A 1 117 ? 1.595 10.051 -4.737 1.00 89.69 117 LEU A CA 1
ATOM 893 C C . LEU A 1 117 ? 1.927 10.488 -6.166 1.00 89.69 117 LEU A C 1
ATOM 895 O O . LEU A 1 117 ? 1.767 9.692 -7.093 1.00 89.69 117 LEU A O 1
ATOM 899 N N . GLY A 1 118 ? 2.413 11.719 -6.326 1.00 84.38 118 GLY A N 1
ATOM 900 C CA . GLY A 1 118 ? 2.838 12.304 -7.594 1.00 84.38 118 GLY A CA 1
ATOM 901 C C . GLY A 1 118 ? 4.174 11.767 -8.104 1.00 84.38 118 GLY A C 1
ATOM 902 O O . GLY A 1 118 ? 4.462 11.889 -9.296 1.00 84.38 118 GLY A O 1
ATOM 903 N N . GLU A 1 119 ? 4.981 11.128 -7.249 1.00 85.06 119 GLU A N 1
ATOM 904 C CA . GLU A 1 119 ? 6.123 10.338 -7.702 1.00 85.06 119 GLU A CA 1
ATOM 905 C C . GLU A 1 119 ? 5.630 9.295 -8.710 1.00 85.06 119 GLU A C 1
ATOM 907 O O . GLU A 1 119 ? 4.925 8.344 -8.357 1.00 85.06 119 GLU A O 1
ATOM 912 N N . VAL A 1 120 ? 6.015 9.489 -9.979 1.00 63.41 120 VAL A N 1
ATOM 913 C CA . VAL A 1 120 ? 5.729 8.566 -11.078 1.00 63.41 120 VAL A CA 1
ATOM 914 C C . VAL A 1 120 ? 6.019 7.167 -10.570 1.00 63.41 120 VAL A C 1
ATOM 916 O O . VAL A 1 120 ? 7.173 6.870 -10.244 1.00 63.41 120 VAL A O 1
ATOM 919 N N . LYS A 1 121 ? 4.969 6.328 -10.481 1.00 62.81 121 LYS A N 1
ATOM 920 C CA . LYS A 1 121 ? 5.095 4.907 -10.138 1.00 62.81 121 LYS A CA 1
ATOM 921 C C . LYS A 1 121 ? 6.293 4.423 -10.922 1.00 62.81 121 LYS A C 1
ATOM 923 O O . LYS A 1 121 ? 6.224 4.459 -12.152 1.00 62.81 121 LYS A O 1
ATOM 928 N N . GLN A 1 122 ? 7.393 4.064 -10.242 1.00 51.66 122 GLN A N 1
ATOM 929 C CA . GLN A 1 122 ? 8.535 3.474 -10.928 1.00 51.66 122 GLN A CA 1
ATOM 930 C C . GLN A 1 122 ? 7.915 2.394 -11.791 1.00 51.66 122 GLN A C 1
ATOM 932 O O . GLN A 1 122 ? 7.309 1.469 -11.234 1.00 51.66 122 GLN A O 1
ATOM 937 N N . LYS A 1 123 ? 7.927 2.598 -13.123 1.00 50.81 123 LYS A N 1
ATOM 938 C CA . LYS A 1 123 ? 7.355 1.632 -14.057 1.00 50.81 123 LYS A CA 1
ATOM 939 C C . LYS A 1 123 ? 7.870 0.307 -13.546 1.00 50.81 123 LYS A C 1
ATOM 941 O O . LYS A 1 123 ? 9.074 0.225 -13.273 1.00 50.81 123 LYS A O 1
ATOM 946 N N . LYS A 1 124 ? 6.979 -0.670 -13.318 1.00 51.25 124 LYS A N 1
ATOM 947 C CA . LYS A 1 124 ? 7.421 -2.057 -13.171 1.00 51.25 124 LYS A CA 1
ATOM 948 C C . LYS A 1 124 ? 8.402 -2.214 -14.314 1.00 51.25 124 LYS A C 1
ATOM 950 O O . LYS A 1 124 ? 8.009 -2.089 -15.468 1.00 51.25 124 LYS A O 1
ATOM 955 N N . THR A 1 125 ? 9.690 -2.237 -13.990 1.00 47.44 125 THR A N 1
ATOM 956 C CA . THR A 1 125 ? 10.705 -2.385 -15.010 1.00 47.44 125 THR A CA 1
ATOM 957 C C . THR A 1 125 ? 10.353 -3.751 -15.534 1.00 47.44 125 THR A C 1
ATOM 959 O O . THR A 1 125 ? 10.377 -4.703 -14.752 1.00 47.44 125 THR A O 1
ATOM 962 N N . ASP A 1 126 ? 9.863 -3.829 -16.766 1.00 56.84 126 ASP A N 1
ATOM 963 C CA . ASP A 1 126 ? 9.613 -5.117 -17.382 1.00 56.84 126 ASP A CA 1
ATOM 964 C C . ASP A 1 126 ? 10.986 -5.764 -17.480 1.00 56.84 126 ASP A C 1
ATOM 966 O O . ASP A 1 126 ? 11.830 -5.424 -18.309 1.00 56.84 126 ASP A O 1
ATOM 970 N N . ARG A 1 127 ? 11.280 -6.588 -16.474 1.00 67.25 127 ARG A N 1
ATOM 971 C CA . ARG A 1 127 ? 12.554 -7.267 -16.343 1.00 67.25 127 ARG A CA 1
ATOM 972 C C . ARG A 1 127 ? 12.457 -8.458 -17.263 1.00 67.25 127 ARG A C 1
ATOM 974 O O . ARG A 1 127 ? 11.727 -9.405 -16.983 1.00 67.25 127 ARG A O 1
ATOM 981 N N . VAL A 1 128 ? 13.222 -8.416 -18.340 1.00 73.38 128 VAL A N 1
ATOM 982 C CA . VAL A 1 128 ? 13.478 -9.609 -19.133 1.00 73.38 128 VAL A CA 1
ATOM 983 C C . VAL A 1 128 ? 14.452 -10.468 -18.329 1.00 73.38 128 VAL A C 1
ATOM 985 O O . VAL A 1 128 ? 15.630 -10.138 -18.201 1.00 73.38 128 VAL A O 1
ATOM 988 N N . ILE A 1 129 ? 13.934 -11.525 -17.701 1.00 82.12 129 ILE A N 1
ATOM 989 C CA . ILE A 1 129 ? 14.725 -12.486 -16.927 1.00 82.12 129 ILE A CA 1
ATOM 990 C C . ILE A 1 129 ? 14.939 -13.722 -17.792 1.00 82.12 129 ILE A C 1
ATOM 992 O O . ILE A 1 129 ? 13.978 -14.371 -18.200 1.00 82.12 129 ILE A O 1
ATOM 996 N N . PHE A 1 130 ? 16.200 -14.073 -18.021 1.00 85.00 130 PHE A N 1
ATOM 997 C CA . PHE A 1 130 ? 16.578 -15.329 -18.657 1.00 85.00 130 PHE A CA 1
ATOM 998 C C . PHE A 1 130 ? 16.963 -16.349 -17.589 1.00 85.00 130 PHE A C 1
ATOM 1000 O O . PHE A 1 130 ? 17.706 -16.029 -16.659 1.00 85.00 130 PHE A O 1
ATOM 1007 N N . LYS A 1 131 ? 16.495 -17.592 -17.725 1.00 86.12 131 LYS A N 1
ATOM 1008 C CA . LYS A 1 131 ? 17.071 -18.714 -16.974 1.00 86.12 131 LYS A CA 1
ATOM 1009 C C . LYS A 1 131 ? 18.396 -19.111 -17.622 1.00 86.12 131 LYS A C 1
ATOM 1011 O O . LYS A 1 131 ? 18.477 -19.178 -18.846 1.00 86.12 131 LYS A O 1
ATOM 1016 N N . ASN A 1 132 ? 19.404 -19.457 -16.821 1.00 82.19 132 ASN A N 1
ATOM 1017 C CA . ASN A 1 132 ? 20.710 -19.888 -17.338 1.00 82.19 132 ASN A CA 1
ATOM 1018 C C . ASN A 1 132 ? 20.606 -21.052 -18.338 1.00 82.19 132 ASN A C 1
ATOM 1020 O O . ASN A 1 132 ? 21.303 -21.056 -19.344 1.00 82.19 132 ASN A O 1
ATOM 1024 N N . GLU A 1 133 ? 19.678 -21.984 -18.117 1.00 84.44 133 GLU A N 1
ATOM 1025 C CA . GLU A 1 133 ? 19.392 -23.102 -19.029 1.00 84.44 133 GLU A CA 1
ATOM 1026 C C . GLU A 1 133 ? 19.026 -22.656 -20.452 1.00 84.44 133 GLU A C 1
ATOM 1028 O O . GLU A 1 133 ? 19.359 -23.335 -21.423 1.00 84.44 133 GLU A O 1
ATOM 1033 N N . GLN A 1 134 ? 18.355 -21.506 -20.587 1.00 85.19 134 GLN A N 1
ATOM 1034 C CA . GLN A 1 134 ? 18.019 -20.929 -21.889 1.00 85.19 134 GLN A CA 1
ATOM 1035 C C . GLN A 1 134 ? 19.265 -20.359 -22.572 1.00 85.19 134 GLN A C 1
ATOM 1037 O O . GLN A 1 134 ? 19.370 -20.423 -23.792 1.00 85.19 134 GLN A O 1
ATOM 1042 N N . LEU A 1 135 ? 20.210 -19.831 -21.790 1.00 86.31 135 LEU A N 1
ATOM 1043 C CA . LEU A 1 135 ? 21.431 -19.202 -22.289 1.00 86.31 135 LEU A CA 1
ATOM 1044 C C . LEU A 1 135 ? 22.519 -20.225 -22.632 1.00 86.31 135 LEU A C 1
ATOM 1046 O O . LEU A 1 135 ? 23.207 -20.044 -23.629 1.00 86.31 135 LEU A O 1
ATOM 1050 N N . TYR A 1 136 ? 22.640 -21.333 -21.894 1.00 84.19 136 TYR A N 1
ATOM 1051 C CA . TYR A 1 136 ? 23.689 -22.341 -22.122 1.00 84.19 136 TYR A CA 1
ATOM 1052 C C . TYR A 1 136 ? 23.685 -22.961 -23.526 1.00 84.19 136 TYR A C 1
ATOM 1054 O O . TYR A 1 136 ? 24.699 -23.493 -23.958 1.00 84.19 136 TYR A O 1
ATOM 1062 N N . ARG A 1 137 ? 22.575 -22.872 -24.267 1.00 88.75 137 ARG A N 1
ATOM 1063 C CA . ARG A 1 137 ? 22.501 -23.325 -25.668 1.00 88.75 137 ARG A CA 1
ATOM 1064 C C . ARG A 1 137 ? 23.259 -22.415 -26.641 1.00 88.75 137 ARG A C 1
ATOM 1066 O O . ARG A 1 137 ? 23.548 -22.839 -27.753 1.00 88.75 137 ARG A O 1
ATOM 1073 N N . PHE A 1 138 ? 23.552 -21.183 -26.232 1.00 87.62 138 PHE A N 1
ATOM 1074 C CA . PHE A 1 138 ? 24.174 -20.144 -27.055 1.00 87.62 138 PHE A CA 1
ATOM 1075 C C . PHE A 1 138 ? 25.605 -19.804 -26.620 1.00 87.62 138 PHE A C 1
ATOM 1077 O O . PHE A 1 138 ? 26.287 -19.060 -27.318 1.00 87.62 138 PHE A O 1
ATOM 1084 N N . PHE A 1 139 ? 26.068 -20.342 -25.487 1.00 88.44 139 PHE A N 1
ATOM 1085 C CA . PHE A 1 139 ? 27.392 -20.067 -24.928 1.00 88.44 139 PHE A CA 1
ATOM 1086 C C . PHE A 1 139 ? 28.175 -21.363 -24.680 1.00 88.44 139 PHE A C 1
ATOM 1088 O O . PHE A 1 139 ? 27.570 -22.394 -24.384 1.00 88.44 139 PHE A O 1
ATOM 1095 N N . PRO A 1 140 ? 29.519 -21.336 -24.755 1.00 90.19 140 PRO A N 1
ATOM 1096 C CA . PRO A 1 140 ? 30.343 -22.482 -24.382 1.00 90.19 140 PRO A CA 1
ATOM 1097 C C . PRO A 1 140 ? 30.099 -22.921 -22.932 1.00 90.19 140 PRO A C 1
ATOM 1099 O O . PRO A 1 140 ? 29.900 -22.090 -22.047 1.00 90.19 140 PRO A O 1
ATOM 1102 N N . SER A 1 141 ? 30.208 -24.225 -22.659 1.00 83.25 141 SER A N 1
ATOM 1103 C CA . SER A 1 141 ? 29.999 -24.800 -21.317 1.00 83.25 141 SER A CA 1
ATOM 1104 C C . SER A 1 141 ? 30.991 -24.306 -20.256 1.00 83.25 141 SER A C 1
ATOM 1106 O O . SER A 1 141 ? 30.755 -24.470 -19.062 1.00 83.25 141 SER A O 1
ATOM 1108 N N . THR A 1 142 ? 32.092 -23.685 -20.678 1.00 87.00 142 THR A N 1
ATOM 1109 C CA . THR A 1 142 ? 33.122 -23.100 -19.813 1.00 87.00 142 THR A CA 1
ATOM 1110 C C . THR A 1 142 ? 32.773 -21.697 -19.308 1.00 87.00 142 THR A C 1
ATOM 1112 O O . THR A 1 142 ? 33.496 -21.161 -18.469 1.00 87.00 142 THR A O 1
ATOM 1115 N N . TYR A 1 143 ? 31.690 -21.084 -19.800 1.00 87.62 143 TYR A N 1
ATOM 1116 C CA . TYR A 1 143 ? 31.315 -19.720 -19.433 1.00 87.62 143 TYR A CA 1
ATOM 1117 C C . TYR A 1 143 ? 30.567 -19.661 -18.099 1.00 87.62 143 TYR A C 1
ATOM 1119 O O . TYR A 1 143 ? 29.589 -20.367 -17.850 1.00 87.62 143 TYR A O 1
ATOM 1127 N N . THR A 1 144 ? 30.990 -18.722 -17.258 1.00 89.12 144 THR A N 1
ATOM 1128 C CA . THR A 1 144 ? 30.271 -18.333 -16.040 1.00 89.12 144 THR A CA 1
ATOM 1129 C C . THR A 1 144 ? 29.091 -17.411 -16.357 1.00 89.12 144 THR A C 1
ATOM 1131 O O . THR A 1 144 ? 29.062 -16.737 -17.389 1.00 89.12 144 THR A O 1
ATOM 1134 N N . SER A 1 145 ? 28.130 -17.314 -15.433 1.00 84.25 145 SER A N 1
ATOM 1135 C CA . SER A 1 145 ? 26.980 -16.404 -15.556 1.00 84.25 145 SER A CA 1
ATOM 1136 C C . SER A 1 145 ? 27.387 -14.947 -15.804 1.00 84.25 145 SER A C 1
ATOM 1138 O O . SER A 1 145 ? 26.764 -14.269 -16.617 1.00 84.25 145 SER A O 1
ATOM 1140 N N . GLU A 1 146 ? 28.458 -14.469 -15.160 1.00 86.81 146 GLU A N 1
ATOM 1141 C CA . GLU A 1 146 ? 28.952 -13.101 -15.365 1.00 86.81 146 GLU A CA 1
ATOM 1142 C C . GLU A 1 146 ? 29.556 -12.896 -16.756 1.00 86.81 146 GLU A C 1
ATOM 1144 O O . GLU A 1 146 ? 29.338 -11.854 -17.375 1.00 86.81 146 GLU A O 1
ATOM 1149 N N . GLN A 1 147 ? 30.271 -13.895 -17.279 1.00 87.38 147 GLN A N 1
ATOM 1150 C CA . GLN A 1 147 ? 30.809 -13.843 -18.639 1.00 87.38 147 GLN A CA 1
ATOM 1151 C C . GLN A 1 147 ? 29.685 -13.847 -19.677 1.00 87.38 147 GLN A C 1
ATOM 1153 O O . GLN A 1 147 ? 29.709 -13.010 -20.575 1.00 87.38 147 GLN A O 1
ATOM 1158 N N . MET A 1 148 ? 28.667 -14.702 -19.512 1.00 89.88 148 MET A N 1
ATOM 1159 C CA . MET A 1 148 ? 27.483 -14.695 -20.382 1.00 89.88 148 MET A CA 1
ATOM 1160 C C . MET A 1 148 ? 26.773 -13.338 -20.339 1.00 89.88 148 MET A C 1
ATOM 1162 O O . MET A 1 148 ? 26.472 -12.767 -21.382 1.00 89.88 148 MET A O 1
ATOM 1166 N N . ARG A 1 149 ? 26.560 -12.768 -19.144 1.00 89.00 149 ARG A N 1
ATOM 1167 C CA . ARG A 1 149 ? 25.927 -11.449 -18.989 1.00 89.00 149 ARG A CA 1
ATOM 1168 C C . ARG A 1 149 ? 26.706 -10.353 -19.714 1.00 89.00 149 ARG A C 1
ATOM 1170 O O . ARG A 1 149 ? 26.098 -9.516 -20.378 1.00 89.00 149 ARG A O 1
ATOM 1177 N N . ARG A 1 150 ? 28.034 -10.339 -19.573 1.00 91.94 150 ARG A N 1
ATOM 1178 C CA . ARG A 1 150 ? 28.899 -9.362 -20.245 1.00 91.94 150 ARG A CA 1
ATOM 1179 C C . ARG A 1 150 ? 28.793 -9.489 -21.762 1.00 91.94 150 ARG A C 1
ATOM 1181 O O . ARG A 1 150 ? 28.592 -8.479 -22.426 1.00 91.94 150 ARG A O 1
ATOM 1188 N N . GLU A 1 151 ? 28.869 -10.709 -22.279 1.00 93.50 151 GLU A N 1
ATOM 1189 C CA . GLU A 1 151 ? 28.840 -10.963 -23.720 1.00 93.50 151 GLU A CA 1
ATOM 1190 C C . GLU A 1 151 ? 27.486 -10.601 -24.341 1.00 93.50 151 GLU A C 1
ATOM 1192 O O . GLU A 1 151 ? 27.435 -9.925 -25.365 1.00 93.50 151 GLU A O 1
ATOM 1197 N N . ILE A 1 152 ? 26.378 -10.947 -23.670 1.00 93.44 152 ILE A N 1
ATOM 1198 C CA . ILE A 1 152 ? 25.024 -10.544 -24.084 1.00 93.44 152 ILE A CA 1
ATOM 1199 C C . ILE A 1 152 ? 24.936 -9.020 -24.215 1.00 93.44 152 ILE A C 1
ATOM 1201 O O . ILE A 1 152 ? 24.385 -8.512 -25.190 1.00 93.44 152 ILE A O 1
ATOM 1205 N N . LEU A 1 153 ? 25.489 -8.276 -23.253 1.00 93.06 153 LEU A N 1
ATOM 1206 C CA . LEU A 1 153 ? 25.470 -6.815 -23.300 1.00 93.06 153 LEU A CA 1
ATOM 1207 C C . LEU A 1 153 ? 26.321 -6.255 -24.445 1.00 93.06 153 LEU A C 1
ATOM 1209 O O . LEU A 1 153 ? 25.896 -5.286 -25.070 1.00 93.06 153 LEU A O 1
ATOM 1213 N N . GLU A 1 154 ? 27.482 -6.839 -24.740 1.00 94.00 154 GLU A N 1
ATOM 1214 C CA . GLU A 1 154 ? 28.327 -6.395 -25.858 1.00 94.00 154 GLU A CA 1
ATOM 1215 C C . GLU A 1 154 ? 27.682 -6.676 -27.221 1.00 94.00 154 GLU A C 1
ATOM 1217 O O . GLU A 1 154 ? 27.628 -5.779 -28.066 1.00 94.00 154 GLU A O 1
ATOM 1222 N N . ILE A 1 155 ? 27.084 -7.858 -27.407 1.00 94.25 155 ILE A N 1
ATOM 1223 C CA . ILE A 1 155 ? 26.327 -8.192 -28.624 1.00 94.25 155 ILE A CA 1
ATOM 1224 C C . ILE A 1 155 ? 25.182 -7.194 -28.826 1.00 94.25 155 ILE A C 1
ATOM 1226 O O . ILE A 1 155 ? 25.022 -6.647 -29.917 1.00 94.25 155 ILE A O 1
ATOM 1230 N N . LEU A 1 156 ? 24.409 -6.903 -27.775 1.00 92.00 156 LEU A N 1
ATOM 1231 C CA . LEU A 1 156 ? 23.292 -5.957 -27.855 1.00 92.00 156 LEU A CA 1
ATOM 1232 C C . LEU A 1 156 ? 23.753 -4.519 -28.130 1.00 92.00 156 LEU A C 1
ATOM 1234 O O . LEU A 1 156 ? 23.081 -3.801 -28.870 1.00 92.00 156 LEU A O 1
ATOM 1238 N N . LYS A 1 157 ? 24.892 -4.088 -27.572 1.00 91.31 157 LYS A N 1
ATOM 1239 C CA . LYS A 1 157 ? 25.482 -2.773 -27.875 1.00 91.31 157 LYS A CA 1
ATOM 1240 C C . LYS A 1 157 ? 25.892 -2.672 -29.340 1.00 91.31 157 LYS A C 1
ATOM 1242 O O . LYS A 1 157 ? 25.535 -1.696 -29.994 1.00 91.31 157 LYS A O 1
ATOM 1247 N N . SER A 1 158 ? 26.612 -3.672 -29.849 1.00 92.19 158 SER A N 1
ATOM 1248 C CA . SER A 1 158 ? 27.031 -3.713 -31.252 1.00 92.19 158 SER A CA 1
ATOM 1249 C C . SER A 1 158 ? 25.817 -3.727 -32.180 1.00 92.19 158 SER A C 1
ATOM 1251 O O . SER A 1 158 ? 25.724 -2.895 -33.080 1.00 92.19 158 SER A O 1
ATOM 1253 N N . TRP A 1 159 ? 24.832 -4.582 -31.894 1.00 93.00 159 TRP A N 1
ATOM 1254 C CA . TRP A 1 159 ? 23.608 -4.675 -32.682 1.00 93.00 159 TRP A CA 1
ATOM 1255 C C . TRP A 1 159 ? 22.816 -3.361 -32.689 1.00 93.00 159 TRP A C 1
ATOM 1257 O O . TRP A 1 159 ? 22.389 -2.916 -33.754 1.00 93.00 159 TRP A O 1
ATOM 1267 N N . ARG A 1 160 ? 22.682 -2.685 -31.539 1.00 91.94 160 ARG A N 1
ATOM 1268 C CA . ARG A 1 160 ? 22.052 -1.357 -31.457 1.00 91.94 160 ARG A CA 1
ATOM 1269 C C . ARG A 1 160 ? 22.776 -0.334 -32.332 1.00 91.94 160 ARG A C 1
ATOM 1271 O O . ARG A 1 160 ? 22.111 0.396 -33.058 1.00 91.94 160 ARG A O 1
ATOM 1278 N N . ASN A 1 161 ? 24.105 -0.280 -32.256 1.00 88.88 161 ASN A N 1
ATOM 1279 C CA . ASN A 1 161 ? 24.906 0.690 -33.004 1.00 88.88 161 ASN A CA 1
ATOM 1280 C C . ASN A 1 161 ? 24.847 0.478 -34.521 1.00 88.88 161 ASN A C 1
ATOM 1282 O O . ASN A 1 161 ? 25.105 1.417 -35.255 1.00 88.88 161 ASN A O 1
ATOM 1286 N N . SER A 1 162 ? 24.552 -0.736 -34.988 1.00 89.06 162 SER A N 1
ATOM 1287 C CA . SER A 1 162 ? 24.427 -1.021 -36.421 1.00 89.06 162 SER A CA 1
ATOM 1288 C C . SER A 1 162 ? 23.001 -0.905 -36.960 1.00 89.06 162 SER A C 1
ATOM 1290 O O . SER A 1 162 ? 22.836 -0.767 -38.166 1.00 89.06 162 SER A O 1
ATOM 1292 N N . ASN A 1 163 ? 21.975 -1.025 -36.111 1.00 84.38 163 ASN A N 1
ATOM 1293 C CA . ASN A 1 163 ? 20.580 -1.075 -36.566 1.00 84.38 163 ASN A CA 1
ATOM 1294 C C . ASN A 1 163 ? 19.778 0.182 -36.222 1.00 84.38 163 ASN A C 1
ATOM 1296 O O . ASN A 1 163 ? 18.813 0.487 -36.918 1.00 84.38 163 ASN A O 1
ATOM 1300 N N . TRP A 1 164 ? 20.100 0.861 -35.121 1.00 74.12 164 TRP A N 1
ATOM 1301 C CA . TRP A 1 164 ? 19.242 1.901 -34.534 1.00 74.12 164 TRP A CA 1
ATOM 1302 C C . TRP A 1 164 ? 19.934 3.254 -34.354 1.00 74.12 164 TRP A C 1
ATOM 1304 O O . TRP A 1 164 ? 19.283 4.210 -33.933 1.00 74.12 164 TRP A O 1
ATOM 1314 N N . ILE A 1 165 ? 21.236 3.323 -34.614 1.00 55.50 165 ILE A N 1
ATOM 1315 C CA . ILE A 1 165 ? 22.037 4.551 -34.663 1.00 55.50 165 ILE A CA 1
ATOM 1316 C C . ILE A 1 165 ? 22.588 4.643 -36.080 1.00 55.50 165 ILE A C 1
ATOM 1318 O O . ILE A 1 165 ? 22.560 5.762 -36.630 1.00 55.50 165 ILE A O 1
#